Protein AF-A0A916G9F3-F1 (afdb_monomer_lite)

Structure (mmCIF, N/CA/C/O backbone):
data_AF-A0A916G9F3-F1
#
_entry.id   AF-A0A916G9F3-F1
#
loop_
_atom_site.group_PDB
_atom_site.id
_atom_site.type_symbol
_atom_site.label_atom_id
_atom_site.label_alt_id
_atom_site.label_comp_id
_atom_site.label_asym_id
_atom_site.label_entity_id
_atom_site.label_seq_id
_atom_site.pdbx_PDB_ins_code
_atom_site.Cartn_x
_atom_site.Cartn_y
_atom_site.Cartn_z
_atom_site.occupancy
_atom_site.B_iso_or_equiv
_atom_site.auth_seq_id
_atom_site.auth_comp_id
_atom_site.auth_asym_id
_atom_site.auth_atom_id
_atom_site.pdbx_PDB_model_num
ATOM 1 N N . PRO A 1 1 ? 4.542 5.118 2.845 1.00 88.25 1 PRO A N 1
ATOM 2 C CA . PRO A 1 1 ? 4.276 4.955 4.294 1.00 88.25 1 PRO A CA 1
ATOM 3 C C . PRO A 1 1 ? 3.072 5.803 4.701 1.00 88.25 1 PRO A C 1
ATOM 5 O O . PRO A 1 1 ? 2.825 6.813 4.051 1.00 88.25 1 PRO A O 1
ATOM 8 N N . ILE A 1 2 ? 2.336 5.368 5.722 1.00 95.62 2 ILE A N 1
ATOM 9 C CA . ILE A 1 2 ? 1.196 6.103 6.282 1.00 95.62 2 ILE A CA 1
ATOM 10 C C . ILE A 1 2 ? 1.372 6.228 7.798 1.00 95.62 2 ILE A C 1
ATOM 12 O O . ILE A 1 2 ? 1.802 5.274 8.450 1.00 95.62 2 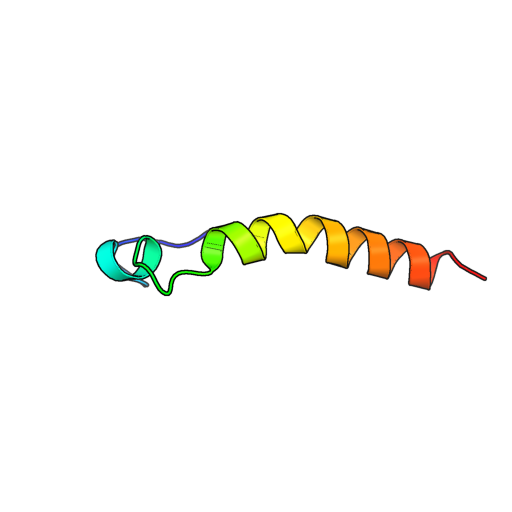ILE A O 1
ATOM 16 N N . ASN A 1 3 ? 1.028 7.383 8.355 1.00 97.00 3 ASN A N 1
ATOM 17 C CA . ASN A 1 3 ? 1.027 7.669 9.782 1.00 97.00 3 ASN A CA 1
ATOM 18 C C . ASN A 1 3 ? -0.378 7.425 10.348 1.00 97.00 3 ASN A C 1
ATOM 20 O O . ASN A 1 3 ? -1.311 8.223 10.201 1.00 97.00 3 ASN A O 1
ATOM 24 N N . ARG A 1 4 ? -0.531 6.275 11.007 1.00 96.56 4 ARG A N 1
ATOM 25 C CA . ARG A 1 4 ? -1.784 5.856 11.649 1.00 96.56 4 ARG A CA 1
ATOM 26 C C . ARG A 1 4 ? -2.138 6.772 12.817 1.00 96.56 4 ARG A C 1
ATOM 28 O O . ARG A 1 4 ? -1.265 7.181 13.575 1.00 96.56 4 ARG A O 1
ATOM 35 N N . GLY A 1 5 ? -3.425 7.073 12.966 1.00 94.69 5 GLY A N 1
ATOM 36 C CA . GLY A 1 5 ? -3.936 7.965 14.012 1.00 94.69 5 GLY A CA 1
ATOM 37 C C . GLY A 1 5 ? -3.665 9.453 13.768 1.00 94.69 5 GLY A C 1
ATOM 38 O O . GLY A 1 5 ? -4.132 10.271 14.552 1.00 94.69 5 GLY A O 1
ATOM 39 N N . VAL A 1 6 ? -2.957 9.800 12.685 1.00 97.44 6 VAL A N 1
ATOM 40 C CA . VAL A 1 6 ? -2.731 11.184 12.242 1.00 97.44 6 VAL A CA 1
ATOM 41 C C . VAL A 1 6 ? -3.413 11.415 10.895 1.00 97.44 6 VAL A C 1
ATOM 43 O O . VAL A 1 6 ? -4.330 12.222 10.803 1.00 97.44 6 VAL A O 1
ATOM 46 N N . GLU A 1 7 ? -3.013 10.671 9.860 1.00 98.06 7 GLU A N 1
ATOM 47 C CA . GLU A 1 7 ? -3.560 10.815 8.498 1.00 98.06 7 GLU A CA 1
ATOM 48 C C . GLU A 1 7 ? -4.744 9.885 8.248 1.00 98.06 7 GLU A C 1
ATOM 50 O O . GLU A 1 7 ? -5.659 10.211 7.494 1.00 98.06 7 GLU A O 1
ATOM 55 N N . ILE A 1 8 ? -4.714 8.702 8.863 1.00 96.94 8 ILE A N 1
ATOM 56 C CA . ILE A 1 8 ? -5.728 7.668 8.679 1.00 96.94 8 ILE A CA 1
ATOM 57 C C . ILE A 1 8 ? -5.961 6.908 9.982 1.00 96.94 8 ILE A C 1
ATOM 59 O O . ILE A 1 8 ? -5.022 6.508 10.677 1.00 96.94 8 ILE A O 1
ATOM 63 N N . ALA A 1 9 ? -7.230 6.695 10.325 1.00 98.31 9 ALA A N 1
ATOM 64 C CA . ALA A 1 9 ? -7.594 5.861 11.461 1.00 98.31 9 ALA A CA 1
ATOM 65 C C . ALA A 1 9 ? -7.219 4.396 11.188 1.00 98.31 9 ALA A C 1
ATOM 67 O O . ALA A 1 9 ? -7.459 3.885 10.092 1.00 98.31 9 ALA A O 1
ATOM 68 N N . SER A 1 10 ? -6.694 3.690 12.195 1.00 97.19 10 SER A N 1
ATOM 69 C CA . SER A 1 10 ? -6.290 2.282 12.046 1.00 97.19 10 SER A CA 1
ATOM 70 C C . SER A 1 10 ? -7.437 1.389 11.568 1.00 97.19 10 SER A C 1
ATOM 72 O O . SER A 1 10 ? -7.237 0.569 10.682 1.00 97.19 10 SER A O 1
ATOM 74 N N . ALA A 1 11 ? -8.655 1.615 12.070 1.00 97.81 11 ALA A N 1
ATOM 75 C CA . ALA A 1 11 ? -9.841 0.861 11.659 1.00 97.81 11 ALA A CA 1
ATOM 76 C C . ALA A 1 11 ? -10.190 1.025 10.167 1.00 97.81 11 ALA A C 1
ATOM 78 O O . ALA A 1 11 ? -10.806 0.139 9.586 1.00 97.81 11 ALA A O 1
ATOM 79 N N . VAL A 1 12 ? -9.792 2.138 9.539 1.00 97.50 12 VAL A N 1
ATOM 80 C CA . VAL A 1 12 ? -9.959 2.348 8.093 1.00 97.50 12 VAL A CA 1
ATOM 81 C C . VAL A 1 12 ? -8.802 1.708 7.331 1.00 97.50 12 VAL A C 1
ATOM 83 O O . VAL A 1 12 ? -9.034 0.995 6.360 1.00 97.50 12 VAL A O 1
ATOM 86 N N . ALA A 1 13 ? -7.563 1.914 7.790 1.00 97.75 13 ALA A N 1
ATOM 87 C CA . ALA A 1 13 ? -6.372 1.345 7.158 1.00 97.75 13 ALA A CA 1
ATOM 88 C C . ALA A 1 13 ? -6.377 -0.197 7.133 1.00 97.75 13 ALA A C 1
ATOM 90 O O . ALA A 1 13 ? -5.846 -0.779 6.190 1.00 97.75 13 ALA A O 1
ATOM 91 N N . ASP A 1 14 ? -7.004 -0.842 8.121 1.00 96.88 14 ASP A N 1
ATOM 92 C CA . ASP A 1 14 ? -7.126 -2.306 8.225 1.00 96.88 14 ASP A CA 1
ATOM 93 C C . ASP A 1 14 ? -8.557 -2.813 7.966 1.00 96.88 14 ASP A C 1
ATOM 95 O O . ASP A 1 14 ? -8.851 -3.992 8.154 1.00 96.88 14 ASP A O 1
ATOM 99 N N . GLY A 1 15 ? -9.472 -1.920 7.581 1.00 97.94 15 GLY A N 1
ATOM 100 C CA . GLY A 1 15 ? -10.881 -2.250 7.387 1.00 97.94 15 GLY A CA 1
ATOM 101 C C . GLY A 1 15 ? -11.131 -3.080 6.126 1.00 97.94 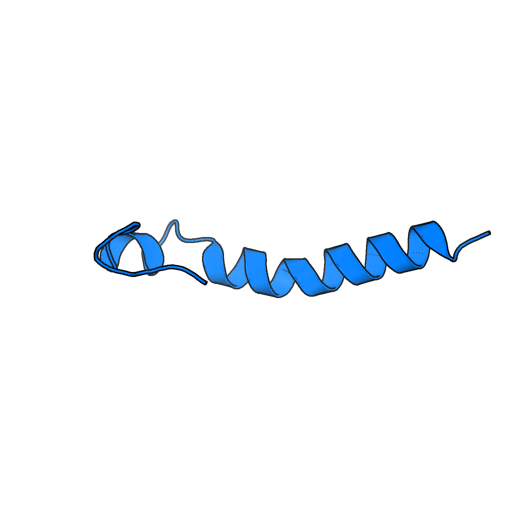15 GLY A C 1
ATOM 102 O O . GLY A 1 15 ? -10.297 -3.150 5.228 1.00 97.94 15 GLY A O 1
ATOM 103 N N . ALA A 1 16 ? -12.334 -3.650 6.011 1.00 97.88 16 ALA A N 1
ATOM 104 C CA . ALA A 1 16 ? -12.718 -4.521 4.891 1.00 97.88 16 ALA A CA 1
ATOM 105 C C . ALA A 1 16 ? -12.657 -3.849 3.503 1.00 97.88 16 ALA A C 1
ATOM 107 O O . ALA A 1 16 ? -12.621 -4.533 2.486 1.00 97.88 16 ALA A O 1
ATOM 108 N N . GLN A 1 17 ? -12.664 -2.516 3.455 1.00 98.00 17 GLN A N 1
ATOM 109 C CA . GLN A 1 17 ? -12.551 -1.729 2.221 1.00 98.00 17 GLN A CA 1
ATOM 110 C C . GLN A 1 17 ? -11.113 -1.252 1.952 1.00 98.00 17 GLN A C 1
ATOM 112 O O . GLN A 1 17 ? -10.882 -0.511 0.998 1.00 98.00 17 GLN A O 1
ATOM 117 N N . SER A 1 18 ? -10.147 -1.624 2.798 1.00 98.19 18 SER A N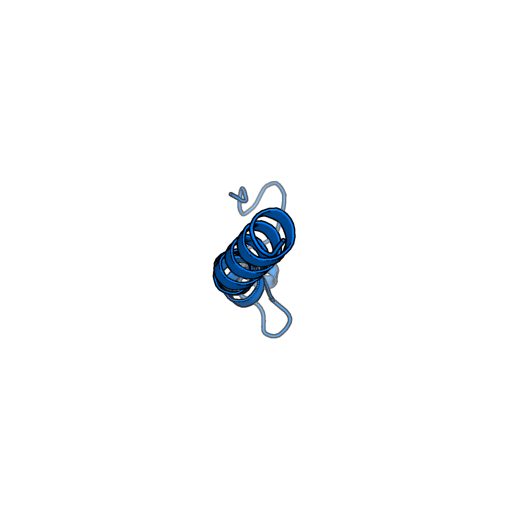 1
ATOM 118 C CA . SER A 1 18 ? -8.752 -1.231 2.626 1.00 98.19 18 SER A CA 1
ATOM 119 C C . SER A 1 18 ? -8.121 -1.963 1.448 1.00 98.19 18 SER A C 1
ATOM 121 O O . SER A 1 18 ? -8.127 -3.187 1.387 1.00 98.19 18 SER A O 1
ATOM 123 N N . ALA A 1 19 ? -7.515 -1.198 0.543 1.00 97.94 19 ALA A N 1
ATOM 124 C CA . ALA A 1 19 ? -6.764 -1.712 -0.602 1.00 97.94 19 ALA A CA 1
ATOM 125 C C . ALA A 1 19 ? -5.251 -1.457 -0.470 1.00 97.94 19 ALA A C 1
ATOM 127 O O . ALA A 1 19 ? -4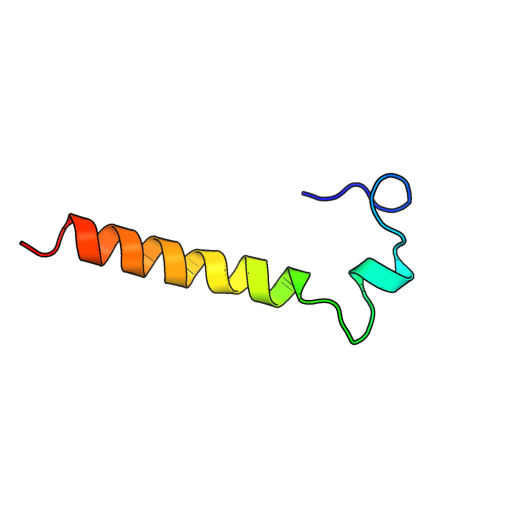.519 -1.525 -1.454 1.00 97.94 19 ALA A O 1
ATOM 128 N N . ILE A 1 20 ? -4.761 -1.108 0.728 1.00 97.69 20 ILE A N 1
ATOM 129 C CA . ILE A 1 20 ? -3.366 -0.678 0.924 1.00 97.69 20 ILE A CA 1
ATOM 130 C C . ILE A 1 20 ? -2.387 -1.799 0.556 1.00 97.69 20 ILE A C 1
ATOM 132 O O . ILE A 1 20 ? -1.410 -1.556 -0.154 1.00 97.69 20 ILE A O 1
ATOM 136 N N . LEU A 1 21 ? -2.646 -3.030 1.007 1.00 97.56 21 LEU A N 1
ATOM 137 C CA . LEU A 1 21 ? -1.761 -4.163 0.720 1.00 97.56 21 LEU A CA 1
ATOM 138 C C . LEU A 1 21 ? -1.802 -4.552 -0.761 1.00 97.56 21 LEU A C 1
ATOM 140 O O . LEU A 1 21 ? -0.743 -4.747 -1.361 1.00 97.56 21 LEU A O 1
ATOM 144 N N . ASP A 1 22 ? -2.988 -4.556 -1.370 1.00 98.38 22 ASP A N 1
ATOM 145 C CA . ASP A 1 22 ? -3.145 -4.796 -2.806 1.00 98.38 22 ASP A CA 1
ATOM 146 C C . ASP A 1 22 ? -2.419 -3.729 -3.629 1.00 98.38 22 ASP A C 1
ATOM 148 O O . ASP A 1 22 ? -1.714 -4.045 -4.581 1.00 98.38 22 ASP A O 1
ATOM 152 N N . GLN A 1 23 ? -2.510 -2.455 -3.241 1.00 98.00 23 GLN A N 1
ATOM 153 C CA . GLN A 1 23 ? -1.805 -1.353 -3.895 1.00 98.00 23 GLN A CA 1
ATOM 154 C C . GLN A 1 23 ? -0.278 -1.506 -3.809 1.00 98.00 23 GLN A C 1
ATOM 156 O O . GLN A 1 23 ? 0.418 -1.247 -4.797 1.00 98.00 23 GLN A O 1
ATOM 161 N N . VAL A 1 24 ? 0.260 -1.932 -2.660 1.00 97.75 24 VAL A N 1
ATOM 162 C CA . VAL A 1 24 ? 1.701 -2.190 -2.496 1.00 97.75 24 VAL A CA 1
ATOM 163 C C . VAL A 1 24 ? 2.147 -3.362 -3.371 1.00 97.75 24 VAL A C 1
ATOM 165 O O . VAL A 1 24 ? 3.142 -3.229 -4.091 1.00 97.75 24 VAL A O 1
ATOM 168 N N . ALA A 1 25 ? 1.399 -4.469 -3.364 1.00 98.31 25 ALA A N 1
ATOM 169 C CA . ALA A 1 25 ? 1.671 -5.634 -4.205 1.00 98.31 25 ALA A CA 1
ATOM 170 C C . ALA A 1 25 ? 1.618 -5.270 -5.700 1.00 98.31 25 ALA A C 1
ATOM 172 O O . ALA A 1 25 ? 2.561 -5.534 -6.452 1.00 98.31 25 ALA A O 1
ATOM 173 N N . ASN A 1 26 ? 0.572 -4.547 -6.110 1.00 98.56 26 ASN A N 1
ATOM 174 C CA . ASN A 1 26 ? 0.382 -4.066 -7.477 1.00 98.56 26 ASN A CA 1
ATOM 175 C C . ASN A 1 26 ? 1.505 -3.136 -7.947 1.00 98.56 26 ASN A C 1
ATOM 177 O O . ASN A 1 26 ? 1.829 -3.111 -9.135 1.00 98.56 26 ASN A O 1
ATOM 181 N N . GLY A 1 27 ? 2.176 -2.434 -7.029 1.00 98.31 27 GLY A N 1
ATOM 182 C CA . GLY A 1 27 ? 3.325 -1.593 -7.352 1.00 98.31 27 GLY A CA 1
ATOM 183 C C . GLY A 1 27 ? 4.474 -2.344 -8.039 1.00 98.31 27 GLY A C 1
ATOM 184 O O . GLY A 1 27 ? 5.167 -1.757 -8.871 1.00 98.31 27 GLY A O 1
ATOM 185 N N . VAL A 1 28 ? 4.686 -3.633 -7.740 1.00 98.38 28 VAL A N 1
ATOM 186 C CA . VAL A 1 28 ? 5.702 -4.452 -8.432 1.00 98.38 28 VAL A CA 1
ATOM 187 C C . VAL A 1 28 ? 5.307 -4.663 -9.889 1.00 98.38 28 VAL A C 1
ATOM 189 O O . VAL A 1 28 ? 6.094 -4.351 -10.782 1.00 98.38 28 VAL A O 1
ATOM 192 N N . PHE A 1 29 ? 4.075 -5.112 -10.128 1.00 98.69 29 PHE A N 1
ATOM 193 C CA . PHE A 1 29 ? 3.575 -5.388 -11.473 1.00 98.69 29 PHE A CA 1
ATOM 194 C C . PHE A 1 29 ? 3.541 -4.131 -12.342 1.00 98.69 29 PHE A C 1
ATOM 196 O O . PHE A 1 29 ? 3.970 -4.176 -13.492 1.00 98.69 29 PHE A O 1
ATOM 203 N N . VAL A 1 30 ? 3.123 -2.990 -11.786 1.00 98.56 30 VAL A N 1
ATOM 204 C CA . VAL A 1 30 ? 3.123 -1.707 -12.506 1.00 98.56 30 VAL A CA 1
ATOM 205 C C . VAL A 1 30 ? 4.539 -1.301 -12.910 1.00 98.56 30 VAL A C 1
ATOM 207 O O . VAL A 1 30 ? 4.758 -0.921 -14.059 1.00 98.56 30 VAL A O 1
ATOM 210 N N . ARG A 1 31 ? 5.525 -1.415 -12.009 1.00 98.44 31 ARG A N 1
ATOM 211 C CA . ARG A 1 31 ? 6.925 -1.104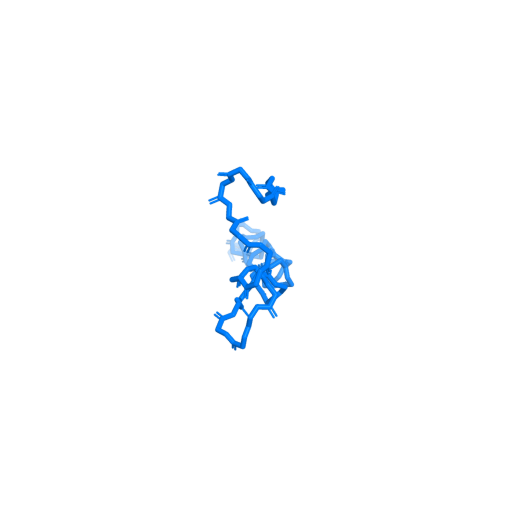 -12.341 1.00 98.44 31 ARG A CA 1
ATOM 212 C C . ARG A 1 31 ? 7.491 -2.055 -13.390 1.00 98.44 31 ARG A C 1
ATOM 214 O O . ARG A 1 31 ? 8.151 -1.588 -14.311 1.00 98.44 31 ARG A O 1
ATOM 221 N N . MET A 1 32 ? 7.215 -3.355 -13.282 1.00 98.56 32 MET A N 1
ATOM 222 C CA . MET A 1 32 ? 7.622 -4.328 -14.299 1.00 98.56 32 MET A CA 1
ATOM 223 C C . MET A 1 32 ? 7.012 -3.981 -15.655 1.00 98.56 32 MET A C 1
ATOM 225 O O . MET A 1 32 ? 7.746 -3.872 -16.627 1.00 98.56 32 MET A O 1
ATOM 229 N N . ALA A 1 33 ? 5.705 -3.714 -15.714 1.00 98.44 33 ALA A N 1
ATOM 230 C CA . ALA A 1 33 ? 5.033 -3.318 -16.946 1.00 98.44 33 ALA A CA 1
ATOM 231 C C . ALA A 1 33 ? 5.618 -2.024 -17.531 1.00 98.44 33 ALA A C 1
ATOM 233 O O . ALA A 1 33 ? 5.864 -1.960 -18.733 1.00 98.44 33 ALA A O 1
ATOM 234 N N . ALA A 1 34 ? 5.889 -1.015 -16.698 1.00 98.19 34 ALA A N 1
ATOM 235 C CA . ALA A 1 34 ? 6.500 0.238 -17.132 1.00 98.19 34 ALA A CA 1
ATOM 236 C C . ALA A 1 34 ? 7.909 0.019 -17.707 1.00 98.19 34 ALA A C 1
ATOM 238 O O . ALA A 1 34 ? 8.200 0.494 -18.802 1.00 98.19 34 ALA A O 1
ATOM 239 N N . LEU A 1 35 ? 8.761 -0.748 -17.018 1.00 98.38 35 LEU A N 1
ATOM 240 C CA . LEU A 1 35 ? 10.100 -1.092 -17.504 1.00 98.38 35 LEU A CA 1
ATOM 241 C C . LEU A 1 35 ? 10.034 -1.917 -18.789 1.00 98.38 35 LEU A C 1
ATOM 243 O O . LEU A 1 35 ? 10.721 -1.593 -19.750 1.00 98.38 35 LEU A O 1
ATOM 247 N N . THR A 1 36 ? 9.169 -2.931 -18.849 1.00 98.38 36 THR A N 1
ATOM 248 C CA . THR A 1 36 ? 8.939 -3.705 -20.071 1.00 98.38 36 THR A CA 1
ATOM 249 C C . THR A 1 36 ? 8.501 -2.797 -21.212 1.00 98.38 36 THR A C 1
ATOM 251 O O . THR A 1 36 ? 9.023 -2.937 -22.306 1.00 98.38 36 THR A O 1
ATOM 254 N N . ARG A 1 37 ? 7.596 -1.838 -20.982 1.00 97.81 37 ARG A N 1
ATOM 255 C CA . ARG A 1 37 ? 7.166 -0.889 -22.019 1.00 97.81 37 ARG A CA 1
ATOM 256 C C . ARG A 1 37 ? 8.270 0.056 -22.481 1.00 97.81 37 ARG A C 1
ATOM 258 O O . ARG A 1 37 ? 8.302 0.371 -23.660 1.00 97.81 37 ARG A O 1
ATOM 265 N N . LEU A 1 38 ? 9.144 0.504 -21.583 1.00 97.62 38 LEU A N 1
ATOM 266 C CA . LEU A 1 38 ? 10.267 1.381 -21.930 1.00 97.62 38 LEU A CA 1
ATOM 267 C C . LEU A 1 38 ? 11.398 0.639 -22.654 1.00 97.62 38 LEU A C 1
ATOM 269 O O . LEU A 1 38 ? 12.113 1.245 -23.447 1.00 97.62 38 LEU A O 1
ATOM 273 N N . LEU A 1 39 ? 11.581 -0.650 -22.359 1.00 97.38 39 LEU A N 1
ATOM 274 C CA . LEU A 1 39 ? 12.662 -1.476 -22.906 1.00 97.38 39 LEU A CA 1
ATOM 275 C C . LEU A 1 39 ? 12.243 -2.297 -24.133 1.00 97.38 39 LEU A C 1
ATOM 277 O O . LEU A 1 39 ? 13.105 -2.714 -24.905 1.00 97.38 39 LEU A O 1
ATOM 281 N N . ALA A 1 40 ? 10.946 -2.552 -24.310 1.00 87.31 40 ALA A N 1
ATOM 282 C CA . ALA A 1 40 ? 10.411 -3.180 -25.509 1.00 87.31 40 ALA A CA 1
ATOM 283 C C . ALA A 1 40 ? 10.497 -2.176 -26.661 1.00 87.31 40 ALA A C 1
ATOM 285 O O . 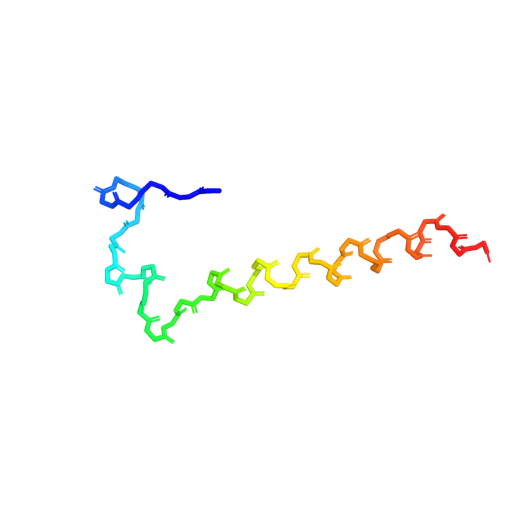ALA A 1 40 ? 9.786 -1.173 -26.681 1.00 87.31 40 ALA A O 1
ATOM 286 N N . ARG A 1 41 ? 11.426 -2.442 -27.574 1.00 62.88 41 ARG A N 1
ATOM 287 C CA . ARG A 1 41 ? 11.666 -1.659 -28.782 1.00 62.88 41 ARG A CA 1
ATOM 288 C C . ARG A 1 41 ? 10.659 -2.010 -29.869 1.00 62.88 41 ARG A C 1
ATOM 290 O O . ARG A 1 41 ? 10.388 -3.222 -30.024 1.00 62.88 41 ARG A O 1
#

Secondary structure (DSSP, 8-state):
---BTTTB-HHHHTSTT--HHHHHHHHHHHHHHHHHHHH--

Foldseek 3Di:
DDDDPPRHDPCQCPDPPHCPVVVVVVVVVVVVVVVCVVPVD

Radius of gyration: 14.88 Å; chains: 1; bounding box: 25×17×43 Å

Sequence (41 aa):
PINRGVEIASAVADGAQSAILDQVANGVFVRMAALTRLLAR

pLDDT: mean 96.43, std 5.78, range [62.88, 98.69]